Protein AF-A0A0B7C0R6-F1 (afdb_monomer_lite)

Sequence (86 aa):
DGLVHDIVISLVNSKAKLEVDGNAAYSNRYHKVLEHRGTVVLGYSLRQVDKQYGFVGCMQGIKIQGQRLDPLAIMESDAAVGLLLD

Structure (mmCIF, N/CA/C/O backbone):
data_AF-A0A0B7C0R6-F1
#
_entry.id   AF-A0A0B7C0R6-F1
#
loop_
_atom_site.group_PDB
_atom_site.id
_atom_site.type_symbol
_atom_site.label_atom_id
_atom_site.label_alt_id
_atom_site.label_comp_id
_atom_site.label_asym_id
_atom_site.label_entity_id
_atom_site.label_seq_id
_atom_site.pdbx_PDB_ins_code
_atom_site.Cartn_x
_atom_site.Cartn_y
_atom_site.Cartn_z
_atom_site.occupancy
_atom_site.B_iso_or_equiv
_atom_site.auth_seq_id
_atom_site.auth_comp_id
_atom_site.auth_asym_id
_atom_site.auth_atom_id
_atom_site.pdbx_PDB_model_num
ATOM 1 N N . ASP A 1 1 ? 8.400 11.886 -9.978 1.00 88.38 1 ASP A N 1
ATOM 2 C CA . ASP A 1 1 ? 9.828 12.208 -10.214 1.00 88.38 1 ASP A CA 1
ATOM 3 C C . ASP A 1 1 ? 10.626 11.006 -10.738 1.00 88.38 1 ASP A C 1
ATOM 5 O O . ASP A 1 1 ? 11.737 11.199 -11.212 1.00 88.38 1 ASP A O 1
ATOM 9 N N . GLY A 1 2 ? 10.056 9.793 -10.720 1.00 90.00 2 GLY A N 1
ATOM 10 C CA . GLY A 1 2 ? 10.745 8.576 -11.158 1.00 90.00 2 GLY A CA 1
ATOM 11 C C . GLY A 1 2 ? 11.579 7.935 -10.047 1.00 90.00 2 GLY A C 1
ATOM 12 O O . GLY A 1 2 ? 12.318 6.992 -10.319 1.00 90.00 2 GLY A O 1
ATOM 13 N N . LEU A 1 3 ? 11.469 8.439 -8.815 1.00 94.88 3 LEU A N 1
ATOM 14 C CA . LEU A 1 3 ? 12.143 7.904 -7.644 1.00 94.88 3 LEU A CA 1
ATOM 15 C C . LEU A 1 3 ? 11.276 6.852 -6.946 1.00 94.88 3 LEU A C 1
ATOM 17 O O . LEU A 1 3 ? 10.071 6.728 -7.179 1.00 94.88 3 LEU A O 1
ATOM 21 N N . VAL A 1 4 ? 11.930 6.056 -6.105 1.00 94.44 4 VAL A N 1
ATOM 22 C CA . VAL A 1 4 ? 11.261 5.095 -5.229 1.00 94.44 4 VAL A CA 1
ATOM 23 C C . VAL A 1 4 ? 10.755 5.842 -4.001 1.00 94.44 4 VAL A C 1
ATOM 25 O O . VAL A 1 4 ? 11.521 6.583 -3.389 1.00 94.44 4 VAL A O 1
ATOM 28 N N . HIS A 1 5 ? 9.496 5.601 -3.644 1.00 95.69 5 HIS A N 1
ATOM 29 C CA . HIS A 1 5 ? 8.865 6.160 -2.453 1.00 95.69 5 HIS A CA 1
ATOM 30 C C . HIS A 1 5 ? 8.371 5.046 -1.537 1.00 95.69 5 HIS A C 1
ATOM 32 O O . HIS A 1 5 ? 7.796 4.057 -2.006 1.00 95.69 5 HIS A O 1
ATOM 38 N N . ASP A 1 6 ? 8.550 5.240 -0.235 1.00 95.88 6 ASP A N 1
ATOM 39 C CA . ASP A 1 6 ? 8.055 4.322 0.783 1.00 95.88 6 ASP A CA 1
ATOM 40 C C . ASP A 1 6 ? 6.663 4.760 1.233 1.00 95.88 6 ASP A C 1
ATOM 42 O O . ASP A 1 6 ? 6.482 5.836 1.806 1.00 95.88 6 ASP A O 1
ATOM 46 N N . ILE A 1 7 ? 5.668 3.907 0.978 1.00 95.56 7 ILE A N 1
ATOM 47 C CA . ILE A 1 7 ? 4.267 4.163 1.320 1.00 95.56 7 ILE A CA 1
ATOM 48 C C . ILE A 1 7 ? 3.820 3.181 2.399 1.00 95.56 7 ILE A C 1
ATOM 50 O O . ILE A 1 7 ? 3.857 1.964 2.208 1.00 95.56 7 ILE A O 1
ATOM 54 N N . VAL A 1 8 ? 3.324 3.710 3.517 1.00 95.81 8 VAL A N 1
ATOM 55 C CA . VAL A 1 8 ? 2.760 2.913 4.611 1.00 95.81 8 VAL A CA 1
ATOM 56 C C . VAL A 1 8 ? 1.341 3.375 4.910 1.00 95.81 8 VAL A C 1
ATOM 58 O O . VAL A 1 8 ? 1.095 4.535 5.233 1.00 95.81 8 VAL A O 1
ATOM 61 N N . ILE A 1 9 ? 0.395 2.438 4.847 1.00 94.00 9 ILE A N 1
ATOM 62 C CA . ILE A 1 9 ? -1.003 2.668 5.214 1.00 94.00 9 ILE A CA 1
ATOM 63 C C . ILE A 1 9 ? -1.330 1.791 6.413 1.00 94.00 9 ILE A C 1
ATOM 65 O O . ILE A 1 9 ? -1.124 0.579 6.390 1.00 94.00 9 ILE A O 1
ATOM 69 N N . SER A 1 10 ? -1.866 2.400 7.465 1.00 93.25 10 SER A N 1
ATOM 70 C CA . SER A 1 10 ? -2.364 1.673 8.633 1.00 93.25 10 SER A CA 1
ATOM 71 C C . SER A 1 10 ? -3.729 2.192 9.055 1.00 93.25 10 SER A C 1
ATOM 73 O O . SER A 1 10 ? -4.044 3.373 8.907 1.00 93.25 10 SER A O 1
ATOM 75 N N . LEU A 1 11 ? -4.552 1.292 9.584 1.00 90.69 11 LEU A N 1
ATOM 76 C CA . LEU A 1 11 ? -5.875 1.597 10.109 1.00 90.69 11 LEU A CA 1
ATOM 77 C C . LEU A 1 11 ? -5.931 1.139 11.562 1.00 90.69 11 LEU A C 1
ATOM 79 O O . LEU A 1 11 ? -5.831 -0.052 11.840 1.00 90.69 11 LEU A O 1
ATOM 83 N N . VAL A 1 12 ? -6.106 2.083 12.486 1.00 89.12 12 VAL A N 1
ATOM 84 C CA . VAL A 1 12 ? -6.223 1.796 13.922 1.00 89.12 12 VAL A CA 1
ATOM 85 C C . VAL A 1 12 ? -7.410 2.573 14.475 1.00 89.12 12 VAL A C 1
ATOM 87 O O . VAL A 1 12 ? -7.533 3.773 14.239 1.00 89.12 12 VAL A O 1
ATOM 90 N N . ASN A 1 13 ? -8.311 1.906 15.201 1.00 88.44 13 ASN A N 1
ATOM 91 C CA . ASN A 1 13 ? -9.498 2.527 15.812 1.00 88.44 13 ASN A CA 1
ATOM 92 C C . ASN A 1 13 ? -10.355 3.351 14.826 1.00 88.44 13 ASN A C 1
ATOM 94 O O . ASN A 1 13 ? -10.834 4.442 15.155 1.00 88.44 13 ASN A O 1
ATOM 98 N N . SER A 1 14 ? -10.529 2.833 13.606 1.00 90.44 14 SER A N 1
ATOM 99 C CA . SER A 1 14 ? -11.236 3.497 12.499 1.00 90.44 14 SER A CA 1
ATOM 100 C C . SER A 1 14 ? -10.633 4.844 12.075 1.00 90.44 14 SER A C 1
ATOM 102 O O . SER A 1 14 ? -11.323 5.686 11.502 1.00 90.44 14 SER A O 1
ATOM 104 N N . LYS A 1 15 ? -9.345 5.067 12.342 1.00 92.50 15 LYS A N 1
ATOM 105 C CA . LYS A 1 15 ? -8.578 6.218 11.862 1.00 92.50 15 LYS A CA 1
ATOM 106 C C . LYS A 1 15 ? -7.440 5.719 10.978 1.00 92.50 15 LYS A C 1
ATOM 108 O O . LYS A 1 15 ? -6.628 4.906 11.420 1.00 92.50 15 LYS A O 1
ATOM 113 N N . ALA A 1 16 ? -7.406 6.175 9.730 1.00 93.25 16 ALA A N 1
ATOM 114 C CA . ALA A 1 16 ? -6.354 5.816 8.793 1.00 93.25 16 ALA A CA 1
ATOM 115 C C . ALA A 1 16 ? -5.158 6.762 8.955 1.00 93.25 16 ALA A C 1
ATOM 117 O O . ALA A 1 16 ? -5.329 7.975 9.114 1.00 93.25 16 ALA A O 1
ATOM 118 N N . LYS A 1 17 ? -3.954 6.201 8.902 1.00 95.88 17 LYS A N 1
ATOM 119 C CA . LYS A 1 17 ? -2.689 6.922 8.764 1.00 95.88 17 LYS A CA 1
ATOM 120 C C . LYS A 1 17 ? -2.084 6.538 7.417 1.00 95.88 17 LYS A C 1
ATOM 122 O O . LYS A 1 17 ? -1.920 5.348 7.149 1.00 95.88 17 LYS A O 1
ATOM 127 N N . LEU A 1 18 ? -1.757 7.542 6.613 1.00 96.81 18 LEU A N 1
ATOM 128 C CA . LEU A 1 18 ? -0.953 7.416 5.402 1.00 96.81 18 LEU A CA 1
ATOM 129 C C . LEU A 1 18 ? 0.403 8.057 5.682 1.00 96.81 18 LEU A C 1
ATOM 131 O O . LEU A 1 18 ? 0.455 9.197 6.133 1.00 96.81 18 LEU A O 1
ATOM 135 N N . GLU A 1 19 ? 1.479 7.335 5.420 1.00 97.69 19 GLU A N 1
ATOM 136 C CA . GLU A 1 19 ? 2.842 7.843 5.491 1.00 97.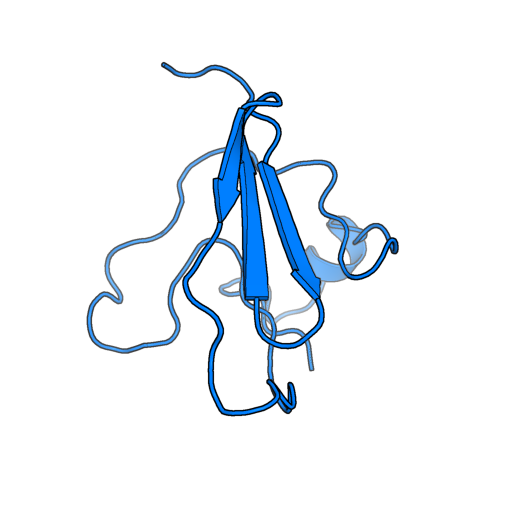69 19 GLU A CA 1
ATOM 137 C C . GLU A 1 19 ? 3.516 7.674 4.130 1.00 97.69 19 GLU A C 1
ATOM 139 O O . GLU A 1 19 ? 3.420 6.599 3.538 1.00 97.69 19 GLU A O 1
ATOM 144 N N . VAL A 1 20 ? 4.151 8.740 3.641 1.00 97.38 20 VAL A N 1
ATOM 145 C CA . VAL A 1 20 ? 4.943 8.750 2.405 1.00 97.38 20 VAL A CA 1
ATOM 146 C C . VAL A 1 20 ? 6.300 9.361 2.723 1.00 97.38 20 VAL A C 1
ATOM 148 O O . VAL A 1 20 ? 6.370 10.520 3.139 1.00 97.38 20 VAL A O 1
ATOM 151 N N . ASP A 1 21 ? 7.364 8.573 2.587 1.00 96.81 21 ASP A N 1
ATOM 152 C CA . ASP A 1 21 ? 8.745 8.978 2.888 1.00 96.81 21 ASP A CA 1
ATOM 153 C C . ASP A 1 21 ? 8.897 9.613 4.286 1.00 96.81 21 ASP A C 1
ATOM 155 O O . ASP A 1 21 ? 9.543 10.644 4.472 1.00 96.81 21 ASP A O 1
ATOM 159 N N . GLY A 1 22 ? 8.220 9.035 5.285 1.00 94.44 22 GLY A N 1
ATOM 160 C CA . GLY A 1 22 ? 8.202 9.522 6.669 1.00 94.44 22 GLY A CA 1
ATOM 161 C C . GLY A 1 22 ? 7.230 10.678 6.949 1.00 94.44 22 GLY A C 1
ATOM 162 O O . GLY A 1 22 ? 6.970 10.990 8.113 1.00 94.44 22 GLY A O 1
ATOM 163 N N . ASN A 1 23 ? 6.630 11.293 5.924 1.00 97.19 23 ASN A N 1
ATOM 164 C CA . ASN A 1 23 ? 5.610 12.328 6.101 1.00 97.19 23 ASN A CA 1
ATOM 165 C C . ASN A 1 23 ? 4.242 11.692 6.333 1.00 97.19 23 ASN A C 1
ATOM 167 O O . ASN A 1 23 ? 3.717 11.000 5.462 1.00 97.19 23 ASN A O 1
ATOM 171 N N . ALA A 1 24 ? 3.643 11.950 7.495 1.00 97.44 24 ALA A N 1
ATOM 172 C CA . ALA A 1 24 ? 2.385 11.332 7.892 1.00 97.44 24 ALA A CA 1
ATOM 173 C C . ALA A 1 24 ? 1.186 12.282 7.773 1.00 97.44 24 ALA A C 1
ATOM 175 O O . ALA A 1 24 ? 1.196 13.400 8.288 1.00 97.44 24 ALA A O 1
ATOM 176 N N . ALA A 1 25 ? 0.104 11.774 7.190 1.00 97.31 25 ALA A N 1
ATOM 177 C CA . ALA A 1 25 ? -1.221 12.371 7.197 1.00 97.31 25 ALA A CA 1
ATOM 178 C C . ALA A 1 25 ? -2.225 11.419 7.860 1.00 97.31 25 ALA A C 1
ATOM 180 O O . ALA A 1 25 ? -2.104 10.193 7.795 1.00 97.31 25 ALA A O 1
ATOM 181 N N . TYR A 1 26 ? -3.245 11.992 8.493 1.00 96.00 26 TYR A N 1
ATOM 182 C CA . TYR A 1 26 ? -4.280 11.238 9.191 1.00 96.00 26 TYR A CA 1
ATOM 183 C C . TYR A 1 26 ? -5.650 11.555 8.614 1.00 96.00 26 TYR A C 1
ATOM 185 O O . 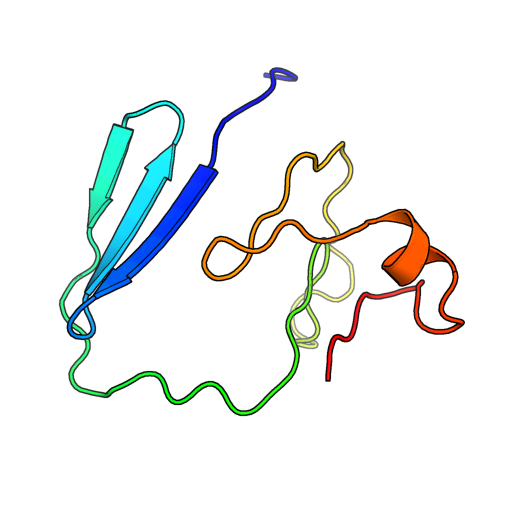TYR A 1 26 ? -5.977 12.716 8.375 1.00 96.00 26 TYR A O 1
ATOM 193 N N . SER A 1 27 ? -6.483 10.530 8.457 1.00 94.50 27 SER A N 1
ATOM 194 C CA . SER A 1 27 ? -7.891 10.734 8.148 1.00 94.50 27 SER A CA 1
ATOM 195 C C . SER A 1 27 ? -8.659 11.230 9.375 1.00 94.50 27 SER A C 1
ATOM 197 O O . SER A 1 27 ? -8.245 11.060 10.530 1.00 94.50 27 SER A O 1
ATOM 199 N N . ASN A 1 28 ? -9.860 11.747 9.125 1.00 93.44 28 ASN A N 1
ATOM 200 C CA . ASN A 1 28 ? -10.887 11.808 10.158 1.00 93.44 28 ASN A CA 1
ATOM 201 C C . ASN A 1 28 ? -11.240 10.391 10.630 1.00 93.44 28 ASN A C 1
ATOM 203 O O . ASN A 1 28 ? -11.103 9.416 9.883 1.00 93.44 28 ASN A O 1
ATOM 207 N N . ARG A 1 29 ? -11.698 10.274 11.878 1.00 90.56 29 ARG A N 1
ATOM 208 C CA . ARG A 1 29 ? -12.170 8.997 12.416 1.00 90.56 29 ARG A CA 1
ATOM 209 C C . ARG A 1 29 ? -13.471 8.607 11.720 1.00 90.56 29 ARG A C 1
ATOM 211 O O . ARG A 1 29 ? -14.427 9.378 11.706 1.00 90.56 29 ARG A O 1
ATOM 218 N N . TYR A 1 30 ? -13.511 7.402 11.174 1.00 86.75 30 TYR A N 1
ATOM 219 C CA . TYR A 1 30 ? -14.718 6.823 10.613 1.00 86.75 30 TYR A CA 1
ATOM 220 C C . TYR A 1 30 ? -15.572 6.204 11.726 1.00 86.75 30 TYR A C 1
ATOM 222 O O . TYR A 1 30 ? -15.051 5.647 12.690 1.00 86.75 30 TYR A O 1
ATOM 230 N N . HIS A 1 31 ? -16.894 6.308 11.610 1.00 85.44 31 HIS A N 1
ATOM 231 C CA . HIS A 1 31 ? -17.824 5.848 12.650 1.00 85.44 31 HIS A CA 1
ATOM 232 C C . HIS A 1 31 ? -18.082 4.332 12.606 1.00 85.44 31 HIS A C 1
ATOM 234 O O . HIS A 1 31 ? -18.680 3.788 13.528 1.00 85.44 31 HIS A O 1
ATOM 240 N N . LYS A 1 32 ? -17.636 3.646 11.547 1.00 81.56 32 LYS A N 1
ATOM 241 C CA . LYS A 1 32 ? -17.758 2.190 11.385 1.00 81.56 32 LYS A CA 1
ATOM 242 C C . LYS A 1 32 ? -16.394 1.518 11.447 1.00 81.56 32 LYS A C 1
ATOM 244 O O . LYS A 1 32 ? -15.368 2.136 11.153 1.00 81.56 32 LYS A O 1
ATOM 249 N N . VAL A 1 33 ? -16.399 0.245 11.819 1.00 79.50 33 VAL A N 1
ATOM 250 C CA . VAL A 1 33 ? -15.236 -0.633 11.688 1.00 79.50 33 VAL A CA 1
ATOM 251 C C . VAL A 1 33 ? -15.165 -1.116 10.242 1.00 79.50 33 VAL A C 1
ATOM 253 O O . VAL A 1 33 ? -16.193 -1.406 9.629 1.00 79.50 33 VAL A O 1
ATOM 256 N N . LEU A 1 34 ? -13.956 -1.168 9.687 1.00 76.38 34 LEU A N 1
ATOM 257 C CA . LEU A 1 34 ? -13.723 -1.826 8.410 1.00 76.38 34 LEU A CA 1
ATOM 258 C C . LEU A 1 34 ? -13.661 -3.336 8.658 1.00 76.38 34 LEU A C 1
ATOM 260 O O . LEU A 1 34 ? -12.631 -3.850 9.085 1.00 76.38 34 LEU A O 1
ATOM 264 N N . GLU A 1 35 ? -14.757 -4.041 8.400 1.00 73.00 35 GLU A N 1
ATOM 265 C CA . GLU A 1 35 ? -14.722 -5.495 8.244 1.00 73.00 35 GLU A CA 1
ATOM 266 C C . GLU A 1 35 ? -14.313 -5.803 6.805 1.00 73.00 35 GLU A C 1
ATOM 268 O O . GLU A 1 35 ? -15.103 -5.635 5.874 1.00 73.00 35 GLU A O 1
ATOM 273 N N . HIS A 1 36 ? -13.061 -6.207 6.596 1.00 65.75 36 HIS A N 1
ATOM 274 C CA . HIS A 1 36 ? -12.638 -6.654 5.276 1.00 65.75 36 HIS A CA 1
ATOM 275 C C . HIS A 1 36 ? -13.241 -8.035 4.993 1.00 65.75 36 HIS A C 1
ATOM 277 O O . HIS A 1 36 ? -12.939 -9.001 5.687 1.00 65.75 36 HIS A O 1
ATOM 283 N N . ARG A 1 37 ? -14.126 -8.109 3.995 1.00 59.62 37 ARG A N 1
ATOM 284 C CA . ARG A 1 37 ? -14.713 -9.353 3.475 1.00 59.62 37 ARG A CA 1
ATOM 285 C C . ARG A 1 37 ? -14.600 -9.387 1.957 1.00 59.62 37 ARG A C 1
ATOM 287 O O . ARG A 1 37 ? -15.609 -9.321 1.258 1.00 59.62 37 ARG A O 1
ATOM 294 N N . GLY A 1 38 ? -13.383 -9.369 1.437 1.00 65.12 38 GLY A N 1
ATOM 295 C CA . GLY A 1 38 ? -13.206 -9.411 -0.003 1.00 65.12 38 GLY A CA 1
ATOM 296 C C . GLY A 1 38 ? -11.760 -9.325 -0.422 1.00 65.12 38 GLY A C 1
ATOM 297 O O . GLY A 1 38 ? -10.853 -9.500 0.375 1.00 65.12 38 GLY A O 1
ATOM 298 N N . THR A 1 39 ? -11.593 -9.013 -1.694 1.00 71.44 39 THR A N 1
ATOM 299 C CA . THR A 1 39 ? -10.337 -9.190 -2.394 1.00 71.44 39 THR A CA 1
ATOM 300 C C . THR A 1 39 ? -9.407 -7.986 -2.273 1.00 71.44 39 THR A C 1
ATOM 302 O O . THR A 1 39 ? -9.854 -6.838 -2.385 1.00 71.44 39 THR A O 1
ATOM 305 N N . VAL A 1 40 ? -8.104 -8.229 -2.109 1.00 74.81 40 VAL A N 1
ATOM 306 C CA . VAL A 1 40 ? -7.078 -7.181 -2.239 1.00 74.81 40 VAL A CA 1
ATOM 307 C C . VAL A 1 40 ? -6.602 -7.098 -3.684 1.00 74.81 40 VAL A C 1
ATOM 309 O O . VAL A 1 40 ? -6.193 -8.095 -4.272 1.00 74.81 40 VAL A O 1
ATOM 312 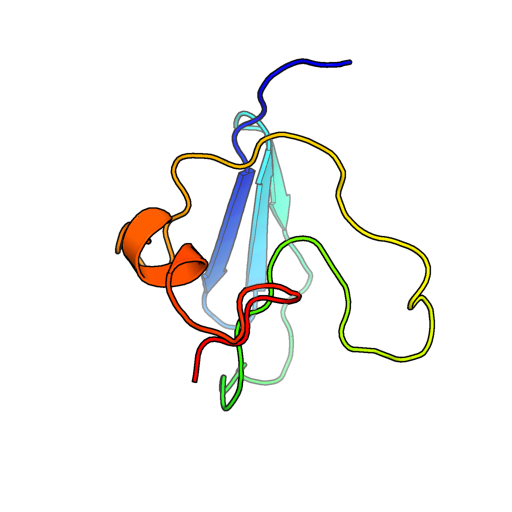N N . VAL A 1 41 ? -6.630 -5.884 -4.232 1.00 76.00 41 VAL A N 1
ATOM 313 C CA . VAL A 1 41 ? -6.289 -5.597 -5.627 1.00 76.00 41 VAL A CA 1
ATOM 314 C C . VAL A 1 41 ? -5.176 -4.567 -5.681 1.00 76.00 41 VAL A C 1
ATOM 316 O O . VAL A 1 41 ? -5.225 -3.556 -4.978 1.00 76.00 41 VAL A O 1
ATOM 319 N N . LEU A 1 42 ? -4.176 -4.813 -6.524 1.00 79.62 42 LEU A N 1
ATOM 320 C CA . LEU A 1 42 ? -3.006 -3.954 -6.682 1.00 79.62 42 LEU A CA 1
ATOM 321 C C . LEU A 1 42 ? -2.822 -3.587 -8.153 1.00 79.62 42 LEU A C 1
ATOM 323 O O . LEU A 1 42 ? -2.967 -4.427 -9.036 1.00 79.62 42 LEU A O 1
ATOM 327 N N . GLY A 1 43 ? -2.468 -2.329 -8.406 1.00 77.69 43 GLY A N 1
ATOM 328 C CA . GLY A 1 43 ? -2.099 -1.848 -9.737 1.00 77.69 43 GLY A CA 1
ATOM 329 C C . GLY A 1 43 ? -3.258 -1.509 -10.679 1.00 77.69 43 GLY A C 1
ATOM 330 O O . GLY A 1 43 ? -3.001 -1.011 -11.769 1.00 77.69 43 GLY A O 1
ATOM 331 N N . TYR A 1 44 ? -4.518 -1.718 -10.291 1.00 74.12 44 TYR A N 1
ATOM 332 C CA . TYR A 1 44 ? -5.690 -1.319 -11.081 1.00 74.12 44 TYR A CA 1
ATOM 333 C C . TYR A 1 44 ? -6.955 -1.244 -10.208 1.00 74.12 44 TYR A C 1
ATOM 335 O O . TYR A 1 44 ? -6.951 -1.649 -9.045 1.00 74.12 44 TYR A O 1
ATOM 343 N N . SER A 1 45 ? -8.045 -0.708 -10.764 1.00 68.44 45 SER A N 1
ATOM 344 C CA . SER A 1 45 ? -9.347 -0.609 -10.095 1.00 68.44 45 SER A CA 1
ATOM 345 C C . SER A 1 45 ? -10.343 -1.629 -10.652 1.00 68.44 45 SER A C 1
ATOM 347 O O . SER A 1 45 ? -10.552 -1.705 -11.861 1.00 68.44 45 SER A O 1
ATOM 349 N N . LEU A 1 46 ? -11.034 -2.358 -9.767 1.00 64.00 46 LEU A N 1
ATOM 350 C CA . LEU A 1 46 ? -12.177 -3.209 -10.141 1.00 64.00 46 LEU A CA 1
ATOM 351 C C . LEU A 1 46 ? -13.468 -2.417 -10.384 1.00 64.00 46 LEU A C 1
ATOM 353 O O . LEU A 1 46 ? -14.427 -2.940 -10.957 1.00 64.00 46 LEU A O 1
ATOM 357 N N . ARG A 1 47 ? -13.544 -1.161 -9.922 1.00 59.47 47 ARG A N 1
ATOM 358 C CA . ARG A 1 47 ? -14.750 -0.349 -10.108 1.00 59.47 47 ARG A CA 1
ATOM 359 C C . ARG A 1 47 ? -14.800 0.143 -11.550 1.00 59.47 47 ARG A C 1
ATOM 361 O O . ARG A 1 47 ? -13.864 0.773 -12.028 1.00 59.47 47 ARG A O 1
ATOM 368 N N .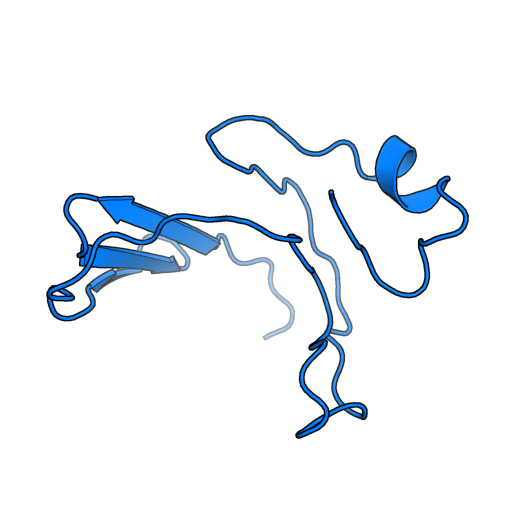 GLN A 1 48 ? -15.936 -0.096 -12.211 1.00 52.00 48 GLN A N 1
ATOM 369 C CA . GLN A 1 48 ? -16.176 0.208 -13.630 1.00 52.00 48 GLN A CA 1
ATOM 370 C C . GLN A 1 48 ? -16.001 1.683 -14.029 1.00 52.00 48 GLN A C 1
ATOM 372 O O . GLN A 1 48 ? -16.060 1.983 -15.215 1.00 52.00 48 GLN A O 1
ATOM 377 N N . VAL A 1 49 ? -15.809 2.585 -13.064 1.00 57.72 49 VAL A N 1
ATOM 378 C CA . VAL A 1 49 ? -15.708 4.027 -13.304 1.00 57.72 49 VAL A CA 1
ATOM 379 C C . VAL A 1 49 ? -14.452 4.373 -14.110 1.00 57.72 49 VAL A C 1
ATOM 381 O O . VAL A 1 49 ? -14.511 5.298 -14.901 1.00 57.72 49 VAL A O 1
ATOM 384 N N . ASP A 1 50 ? -13.376 3.582 -13.998 1.00 54.84 50 ASP A N 1
ATOM 385 C CA . ASP A 1 50 ? -12.079 3.907 -14.610 1.00 54.84 50 ASP A CA 1
ATOM 386 C C . ASP A 1 50 ? -11.289 2.654 -15.028 1.00 54.84 50 ASP A C 1
ATOM 388 O O . ASP A 1 50 ? -10.125 2.466 -14.677 1.00 54.84 50 ASP A O 1
ATOM 392 N N . LYS A 1 51 ? -11.910 1.766 -15.819 1.00 56.94 51 LYS A N 1
ATOM 393 C CA . LYS A 1 51 ? -11.238 0.556 -16.350 1.00 56.94 51 LYS A CA 1
ATOM 394 C C . LYS A 1 51 ? -10.000 0.848 -17.214 1.00 56.94 51 LYS A C 1
ATOM 396 O O . LYS A 1 51 ? -9.275 -0.076 -17.562 1.00 56.94 51 LYS A O 1
ATOM 401 N N . GLN A 1 52 ? -9.796 2.101 -17.611 1.00 61.47 52 GLN A N 1
ATOM 402 C CA . GLN A 1 52 ? -8.708 2.516 -18.497 1.00 61.47 52 GLN A CA 1
ATOM 403 C C . GLN A 1 52 ? -7.427 2.894 -17.742 1.00 61.47 52 GLN A C 1
ATOM 405 O O . GLN A 1 52 ? -6.387 3.057 -18.375 1.00 61.47 52 GLN A O 1
ATOM 410 N N . TYR A 1 53 ? -7.478 3.017 -16.411 1.00 65.81 53 TYR A N 1
ATOM 411 C CA . TYR A 1 53 ? -6.349 3.490 -15.616 1.00 65.81 53 TYR A CA 1
ATOM 412 C C . TYR A 1 53 ? -5.777 2.370 -14.742 1.00 65.81 53 TYR A C 1
ATOM 414 O O . TYR A 1 53 ? -6.404 1.893 -13.795 1.00 65.81 53 TYR A O 1
ATOM 422 N N . GLY A 1 54 ? -4.556 1.961 -15.084 1.00 74.25 54 GLY A N 1
ATOM 423 C CA . GLY A 1 54 ? -3.711 1.075 -14.291 1.00 74.25 54 GLY A CA 1
ATOM 424 C C . GLY A 1 54 ? -2.431 1.789 -13.868 1.00 74.25 54 GLY A C 1
ATOM 425 O O . GLY A 1 54 ? -1.994 2.751 -14.503 1.00 74.25 54 GLY A O 1
ATOM 426 N N . PHE A 1 55 ? -1.823 1.319 -12.787 1.00 82.94 55 PHE A N 1
ATOM 427 C CA . PHE A 1 55 ? -0.503 1.769 -12.377 1.00 82.94 55 PHE A CA 1
ATOM 428 C C . PHE A 1 55 ? 0.554 1.168 -13.308 1.00 82.94 55 PHE A C 1
ATOM 430 O O . PHE A 1 55 ? 0.632 -0.050 -13.462 1.00 82.94 55 PHE A O 1
ATOM 437 N N . VAL A 1 56 ? 1.388 2.027 -13.897 1.00 84.00 56 VAL A N 1
ATOM 438 C CA . VAL A 1 56 ? 2.538 1.622 -14.711 1.00 84.00 56 VAL A CA 1
ATOM 439 C C . VAL A 1 56 ? 3.806 2.049 -13.984 1.00 84.00 56 VAL A C 1
ATOM 441 O O . VAL A 1 56 ? 4.121 3.234 -13.900 1.00 84.00 56 VAL A O 1
ATOM 444 N N . GLY A 1 57 ? 4.521 1.073 -13.435 1.00 85.88 57 GLY A N 1
ATOM 445 C CA . GLY A 1 57 ? 5.730 1.294 -12.654 1.00 85.88 57 GLY A CA 1
ATOM 446 C C . GLY A 1 57 ? 6.102 0.058 -11.846 1.00 85.88 57 GLY A C 1
ATOM 447 O O . GLY A 1 57 ? 5.456 -0.984 -11.943 1.00 85.88 57 GLY A O 1
ATOM 448 N N . CYS A 1 58 ? 7.147 0.176 -11.032 1.00 86.12 58 CYS A N 1
ATOM 449 C CA . CYS A 1 58 ? 7.568 -0.898 -10.141 1.00 86.12 58 CYS A CA 1
ATOM 450 C C . CYS A 1 58 ? 6.896 -0.750 -8.769 1.00 86.12 58 CYS A C 1
ATOM 452 O O . CYS A 1 58 ? 6.918 0.330 -8.181 1.00 86.12 58 CYS A O 1
ATOM 454 N N . MET A 1 59 ? 6.337 -1.843 -8.249 1.00 86.88 59 MET A N 1
ATOM 455 C CA . MET A 1 59 ? 5.966 -1.983 -6.840 1.00 86.88 59 MET A CA 1
ATOM 456 C C . MET A 1 59 ? 6.825 -3.089 -6.237 1.00 86.88 59 MET A C 1
ATOM 458 O O . MET A 1 59 ? 6.918 -4.180 -6.797 1.00 86.88 59 MET A O 1
ATOM 462 N N . GLN A 1 60 ? 7.441 -2.827 -5.089 1.00 87.38 60 GLN A N 1
ATOM 463 C CA . GLN A 1 60 ? 8.335 -3.780 -4.437 1.00 87.38 60 GLN A CA 1
ATOM 464 C C . GLN A 1 60 ? 8.126 -3.795 -2.926 1.00 87.38 60 GLN A C 1
ATOM 466 O O . GLN A 1 60 ? 7.638 -2.833 -2.343 1.00 87.38 60 GLN A O 1
ATOM 471 N N . GLY A 1 61 ? 8.496 -4.908 -2.288 1.00 88.00 61 GLY A N 1
ATOM 472 C CA . GLY A 1 61 ? 8.470 -5.018 -0.827 1.00 88.00 61 GLY A CA 1
ATOM 473 C C . GLY A 1 61 ? 7.071 -4.953 -0.206 1.00 88.00 61 GLY A C 1
ATOM 474 O O . GLY A 1 61 ? 6.959 -4.606 0.968 1.00 88.00 61 GLY A O 1
ATOM 475 N N . ILE A 1 62 ? 6.024 -5.291 -0.966 1.00 88.69 62 ILE A N 1
ATOM 476 C CA . ILE A 1 62 ? 4.633 -5.203 -0.512 1.00 88.69 62 ILE A CA 1
ATOM 477 C C . ILE A 1 62 ? 4.426 -6.098 0.712 1.00 88.69 62 ILE A C 1
ATOM 479 O O . ILE A 1 62 ? 4.727 -7.295 0.691 1.00 88.69 62 ILE A O 1
ATOM 483 N N . LYS A 1 63 ? 3.903 -5.499 1.784 1.00 90.25 63 LYS A N 1
ATOM 484 C CA . LYS A 1 63 ? 3.555 -6.185 3.027 1.00 90.25 63 LYS A CA 1
ATOM 485 C C . LYS A 1 63 ? 2.107 -5.896 3.384 1.00 90.25 63 LYS A C 1
ATOM 487 O O . LYS A 1 63 ? 1.714 -4.735 3.464 1.00 90.25 63 LYS A O 1
ATOM 492 N N . ILE A 1 64 ? 1.343 -6.943 3.665 1.00 86.69 64 ILE A N 1
ATOM 493 C CA . ILE A 1 64 ? -0.018 -6.839 4.192 1.00 86.69 64 ILE A CA 1
ATOM 494 C C . ILE A 1 64 ? 0.004 -7.408 5.604 1.0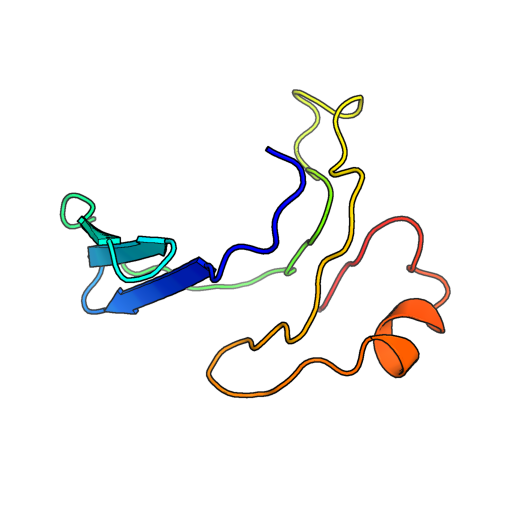0 86.69 64 ILE A C 1
ATOM 496 O O . ILE A 1 64 ? 0.426 -8.539 5.815 1.00 86.69 64 ILE A O 1
ATOM 500 N N . GLN A 1 65 ? -0.392 -6.596 6.588 1.00 87.06 65 GLN A N 1
ATOM 501 C CA . GLN A 1 65 ? -0.409 -6.992 8.006 1.00 87.06 65 GLN A CA 1
ATOM 502 C C . GLN A 1 65 ? 0.935 -7.582 8.491 1.00 87.06 65 GLN A C 1
ATOM 504 O O . GLN A 1 65 ? 0.985 -8.532 9.264 1.00 87.06 65 GLN A O 1
ATOM 509 N N . GLY A 1 66 ? 2.048 -7.020 8.007 1.00 86.88 66 GLY A N 1
ATOM 510 C CA . GLY A 1 66 ? 3.406 -7.460 8.349 1.00 86.88 66 GLY A CA 1
ATOM 511 C C . GLY A 1 66 ? 3.919 -8.664 7.553 1.00 86.88 66 GLY A C 1
ATOM 512 O O . GLY A 1 66 ? 5.126 -8.901 7.549 1.00 86.88 66 GLY A O 1
ATOM 513 N N . GLN A 1 67 ? 3.059 -9.375 6.823 1.00 86.31 67 GLN A N 1
ATOM 514 C CA . GLN A 1 67 ? 3.462 -10.483 5.962 1.00 86.31 67 GLN A CA 1
ATOM 515 C C . GLN A 1 67 ? 3.866 -9.963 4.586 1.00 86.31 67 GLN A C 1
ATOM 517 O O . GLN A 1 67 ? 3.119 -9.226 3.942 1.00 86.31 67 GLN A O 1
ATOM 522 N N . ARG A 1 68 ? 5.071 -10.326 4.141 1.00 85.12 68 ARG A N 1
ATOM 523 C CA . ARG A 1 68 ? 5.549 -9.991 2.800 1.00 85.12 68 ARG A CA 1
ATOM 524 C C . ARG A 1 68 ? 4.803 -10.849 1.785 1.00 85.12 68 ARG A C 1
ATOM 526 O O . ARG A 1 68 ? 4.799 -12.069 1.914 1.00 85.12 68 ARG A O 1
ATOM 533 N N . LEU A 1 69 ? 4.224 -10.206 0.779 1.00 80.62 69 LEU A N 1
ATOM 534 C CA . LEU A 1 69 ? 3.679 -10.915 -0.370 1.00 80.62 69 LEU A CA 1
ATOM 535 C C . LEU A 1 69 ? 4.830 -11.440 -1.227 1.00 80.62 69 LEU A C 1
ATOM 537 O O . LEU A 1 69 ? 5.777 -10.696 -1.501 1.00 80.62 69 LEU A O 1
ATOM 541 N N . ASP A 1 70 ? 4.744 -12.702 -1.636 1.00 72.56 70 ASP A N 1
ATOM 542 C CA . ASP A 1 70 ? 5.635 -13.276 -2.639 1.00 72.56 70 ASP A CA 1
ATOM 543 C C . ASP A 1 70 ? 5.075 -12.970 -4.039 1.00 72.56 70 ASP A C 1
ATOM 545 O O . ASP A 1 70 ? 4.042 -13.528 -4.414 1.00 72.56 70 ASP A O 1
ATOM 549 N N . PRO A 1 71 ? 5.710 -12.074 -4.819 1.00 63.88 71 PRO A N 1
ATOM 550 C CA . PRO A 1 71 ? 5.206 -11.703 -6.134 1.00 63.88 71 PRO A CA 1
ATOM 551 C C . PRO A 1 71 ? 5.210 -12.875 -7.119 1.00 63.88 71 PRO A C 1
ATOM 553 O O . PRO A 1 71 ? 4.352 -12.907 -7.994 1.00 63.88 71 PRO A O 1
ATOM 556 N N . LEU A 1 72 ? 6.132 -13.837 -6.977 1.00 58.62 72 LEU A N 1
ATOM 557 C CA . LEU A 1 72 ? 6.229 -14.989 -7.882 1.00 58.62 72 LEU A CA 1
ATOM 558 C C . LEU A 1 72 ? 5.031 -15.922 -7.699 1.00 58.62 72 LEU A C 1
ATOM 560 O O . LEU A 1 72 ? 4.348 -16.238 -8.668 1.00 58.62 72 LEU A O 1
ATOM 564 N N . ALA A 1 73 ? 4.697 -16.245 -6.447 1.00 57.72 73 ALA A N 1
ATOM 565 C CA . ALA A 1 73 ? 3.517 -17.044 -6.116 1.00 57.72 73 ALA A CA 1
ATOM 566 C C . ALA A 1 73 ? 2.197 -16.393 -6.578 1.00 57.72 73 ALA A C 1
ATOM 568 O O . ALA A 1 73 ? 1.206 -17.079 -6.813 1.00 57.72 73 ALA A O 1
ATOM 569 N N . ILE A 1 74 ? 2.178 -15.064 -6.708 1.00 59.88 74 ILE A N 1
ATOM 570 C CA . ILE A 1 74 ? 1.004 -14.289 -7.117 1.00 59.88 74 ILE A CA 1
ATOM 571 C C . ILE A 1 74 ? 0.903 -14.184 -8.654 1.00 59.88 74 ILE A C 1
ATOM 573 O O . ILE A 1 74 ? -0.194 -14.292 -9.206 1.00 59.88 74 ILE A O 1
ATOM 577 N N . MET A 1 75 ? 2.030 -14.000 -9.352 1.00 56.03 75 MET A N 1
ATOM 578 C CA . MET A 1 75 ? 2.090 -13.873 -10.817 1.00 56.03 75 MET A CA 1
ATOM 579 C C . MET A 1 75 ? 1.924 -15.204 -11.565 1.00 56.03 75 MET A C 1
ATOM 581 O O . MET A 1 75 ? 1.488 -15.187 -12.711 1.00 56.03 75 MET A O 1
ATOM 585 N N . GLU A 1 76 ? 2.250 -16.340 -10.941 1.00 48.62 76 GLU A N 1
ATOM 586 C CA . GLU A 1 76 ? 2.078 -17.681 -11.531 1.00 48.62 76 GLU A CA 1
ATOM 587 C C . GLU A 1 76 ? 0.643 -18.228 -11.417 1.00 48.62 76 GLU A C 1
ATOM 589 O O . GLU A 1 76 ? 0.345 -19.304 -11.931 1.00 48.62 76 GLU A O 1
ATOM 594 N N . SER A 1 77 ? -0.270 -17.492 -10.776 1.00 47.41 77 SER A N 1
ATOM 595 C CA . SER A 1 77 ? -1.695 -17.819 -10.821 1.00 47.41 77 SER A CA 1
ATOM 596 C C . SER A 1 77 ? -2.306 -17.316 -12.137 1.00 47.41 77 SER A C 1
ATOM 598 O O . SER A 1 77 ? -2.102 -16.164 -12.516 1.00 47.41 77 SER A O 1
ATOM 600 N N . ASP A 1 78 ? -3.108 -18.137 -12.824 1.00 40.41 78 ASP A N 1
ATOM 601 C CA . ASP A 1 78 ? -3.809 -17.787 -14.082 1.00 40.41 78 ASP A CA 1
ATOM 602 C C . ASP A 1 78 ? -4.734 -16.541 -13.976 1.00 40.41 78 ASP A C 1
ATOM 604 O O . ASP A 1 78 ? -5.310 -16.086 -14.964 1.00 40.41 78 AS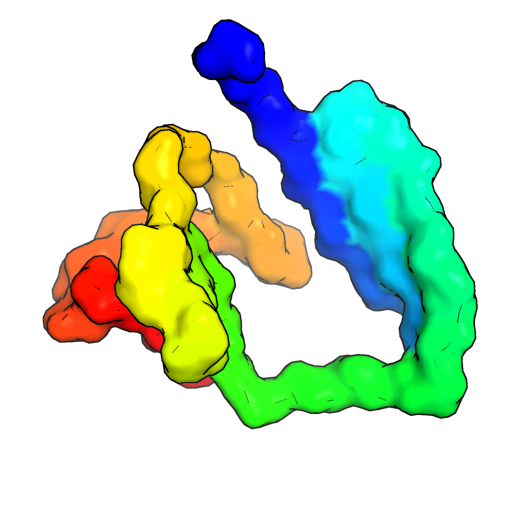P A O 1
ATOM 608 N N . ALA A 1 79 ? -4.859 -15.950 -12.783 1.00 43.38 79 ALA A N 1
ATOM 609 C CA . ALA A 1 79 ? -5.548 -14.695 -12.495 1.00 43.38 79 ALA A CA 1
ATOM 610 C C . ALA A 1 79 ? -4.654 -13.438 -12.628 1.00 43.38 79 ALA A C 1
ATOM 612 O O . ALA A 1 79 ? -5.116 -12.328 -12.375 1.00 43.38 79 ALA A O 1
ATOM 613 N N . ALA A 1 80 ? -3.381 -13.563 -13.019 1.00 40.09 80 ALA A N 1
ATOM 614 C CA . ALA A 1 80 ? -2.398 -12.473 -12.963 1.00 40.09 80 ALA A CA 1
ATOM 615 C C . ALA A 1 80 ? -2.656 -11.274 -13.905 1.00 40.09 80 ALA A C 1
ATOM 617 O O . ALA A 1 80 ? -2.003 -10.236 -13.761 1.00 40.09 80 ALA A O 1
ATOM 618 N N . VAL A 1 81 ? -3.656 -11.329 -14.796 1.00 43.91 81 VAL A N 1
ATOM 619 C CA . VAL A 1 81 ? -4.226 -10.120 -15.428 1.00 43.91 81 VAL A CA 1
ATOM 620 C C . VAL A 1 81 ? -5.259 -9.510 -14.482 1.00 43.91 81 VAL A C 1
ATOM 622 O O . VAL A 1 81 ? -6.454 -9.439 -14.756 1.00 43.91 81 VAL A O 1
ATOM 625 N N . GLY A 1 82 ? -4.765 -9.092 -13.325 1.00 42.81 82 GLY A N 1
ATOM 626 C CA . GLY A 1 82 ? -5.556 -8.468 -12.290 1.00 42.81 82 GLY A CA 1
ATOM 627 C C . GLY A 1 82 ? -5.566 -9.274 -11.001 1.00 42.81 82 GLY A C 1
ATOM 628 O O . GLY A 1 82 ? -6.392 -10.150 -10.799 1.00 42.81 82 GLY A O 1
ATOM 629 N N . LEU A 1 83 ? -4.674 -8.902 -10.086 1.00 44.44 83 LEU A N 1
ATOM 630 C CA . LEU A 1 83 ? -4.522 -9.544 -8.786 1.00 44.44 83 LEU A CA 1
ATOM 631 C C . LEU A 1 83 ? -5.846 -9.554 -8.015 1.00 44.44 83 LEU A C 1
ATOM 633 O O . LEU A 1 83 ? -6.328 -8.500 -7.596 1.00 44.44 83 LEU A O 1
ATOM 637 N N . LEU A 1 84 ? -6.421 -10.748 -7.877 1.00 40.59 84 LEU A N 1
ATOM 638 C CA . LEU A 1 84 ? -7.526 -11.062 -6.988 1.00 40.59 84 LEU A CA 1
ATOM 639 C C . LEU A 1 84 ? -6.979 -12.006 -5.904 1.00 40.59 84 LEU A C 1
ATOM 641 O O . LEU A 1 84 ? -6.656 -13.152 -6.195 1.00 40.59 84 LEU A O 1
ATOM 645 N N . LEU A 1 85 ? -6.808 -11.515 -4.676 1.00 38.56 85 LEU A N 1
ATOM 646 C CA . LEU A 1 85 ? -6.483 -12.325 -3.494 1.00 38.56 85 LEU A CA 1
ATOM 647 C C . LEU A 1 85 ? -7.773 -12.636 -2.716 1.00 38.56 85 LEU A C 1
ATOM 649 O O . LEU A 1 85 ? -8.363 -11.692 -2.195 1.00 38.56 85 LEU A O 1
ATOM 653 N N . ASP A 1 86 ? -8.212 -13.899 -2.686 1.00 40.56 86 ASP A N 1
ATOM 654 C CA . ASP A 1 86 ? -9.375 -14.374 -1.901 1.00 40.56 86 ASP A CA 1
ATOM 655 C C . ASP A 1 86 ? -9.193 -14.219 -0.379 1.00 40.56 86 ASP A C 1
ATOM 657 O O . ASP A 1 86 ? -8.059 -14.426 0.120 1.00 40.56 86 ASP A O 1
#

pLDDT: mean 76.77, std 18.13, range [38.56, 97.69]

Secondary structure (DSSP, 8-state):
------EEEEEETTEEEEEETTEEEEPPPPSS-----S-B--SB--SGGGTT-B--S---S-EETTEEP-HHHHHTSTT-SS--B-

Radius of gyration: 14.83 Å; chains: 1; bounding box: 30×30×34 Å

InterPro domains:
  IPR001791 Laminin G domain [PF02210] (1-67)
  IPR001791 Laminin G domain [PS50025] (1-86)
  IPR013320 Concanavalin A-like lectin/glucanase domain superfamily [SSF49899] (1-76)

Foldseek 3Di:
DQDDWDWDWDADQQKIWIAINNDIDIDDRDPDDDDDDFWDWAQADPDPPCRPDGDDDDDDQDDDPNHTDDVVVQCPPPCNVIGTDD

Organism: NCBI:txid1028688